Protein AF-A0A7K4I8K0-F1 (afdb_monomer_lite)

pLDDT: mean 84.4, std 17.49, range [41.91, 98.69]

Foldseek 3Di:
DDADPPPRDDFDDAPDKDWDFDDDDPDDDDRPRWIKGWTADPVPRDIDIDIDDPPVVVVVVVVVVVVVVVVVVVVVVVVVVVVVVVVVVVVVVVVVVVVVVVVVVVVVVVVVVVVVVVVVVVVVVVVVVVVCVVVVVDDPDPPPDD

Sequence (146 aa):
MVRCPKCRAEVTAPIKSWPVLARKSLQKDEKSKMIMGIFECLNCKTRFRATLESETKIEEVASIKNMVERIKGIKEELMQTLKNLREKMKTLETERANLMSEIEKLKQIAESRVSALEREISVLREEVNSLRGILGYIEEPEKIAK

Structure (mmCIF, N/CA/C/O backbone):
data_AF-A0A7K4I8K0-F1
#
_entry.id   AF-A0A7K4I8K0-F1
#
loop_
_atom_site.group_PDB
_atom_site.id
_atom_site.type_symbol
_atom_site.label_atom_id
_atom_site.label_alt_id
_atom_site.label_comp_id
_atom_site.label_asym_id
_atom_site.label_entity_id
_atom_site.label_seq_id
_atom_site.pdbx_PDB_ins_code
_atom_site.Cartn_x
_atom_site.Cartn_y
_atom_site.Cartn_z
_atom_site.occupancy
_atom_site.B_iso_or_equiv
_atom_site.auth_seq_id
_atom_site.auth_comp_id
_atom_site.auth_asym_id
_atom_site.auth_atom_id
_atom_site.pdbx_PDB_model_num
ATOM 1 N N . MET A 1 1 ? -37.655 2.882 44.827 1.00 74.81 1 MET A N 1
ATOM 2 C CA . MET A 1 1 ? -38.766 3.629 45.476 1.00 74.81 1 MET A CA 1
ATOM 3 C C . MET A 1 1 ? -39.388 2.733 46.535 1.00 74.81 1 MET A C 1
ATOM 5 O O . MET A 1 1 ? -39.380 1.527 46.338 1.00 74.81 1 MET A O 1
ATOM 9 N N . VAL A 1 2 ? -39.893 3.275 47.648 1.00 85.19 2 VAL A N 1
ATOM 10 C CA . VAL A 1 2 ? -40.461 2.468 48.750 1.00 85.19 2 VAL A CA 1
ATOM 11 C C . VAL A 1 2 ? -41.887 2.910 49.078 1.00 85.19 2 VAL A C 1
ATOM 13 O O . VAL A 1 2 ? -42.211 4.092 48.979 1.00 85.19 2 VAL A O 1
ATOM 16 N N . ARG A 1 3 ? -42.763 1.976 49.466 1.00 88.12 3 ARG A N 1
ATOM 17 C CA . ARG A 1 3 ? -44.175 2.273 49.771 1.00 88.12 3 ARG A CA 1
ATOM 18 C C . ARG A 1 3 ? -44.384 2.526 51.259 1.00 88.12 3 ARG A C 1
ATOM 20 O O . ARG A 1 3 ? -43.891 1.776 52.098 1.00 88.12 3 ARG A O 1
ATOM 27 N N . CYS A 1 4 ? -45.157 3.561 51.588 1.00 88.44 4 CYS A N 1
ATOM 28 C CA . CYS A 1 4 ? -45.527 3.854 52.967 1.00 88.44 4 CYS A CA 1
ATOM 29 C C . CYS A 1 4 ? -46.382 2.712 53.548 1.00 88.44 4 CYS A C 1
ATOM 31 O O . CYS A 1 4 ? -47.441 2.413 52.992 1.00 88.44 4 CYS A O 1
ATOM 33 N N . PRO A 1 5 ? -46.017 2.130 54.703 1.00 90.56 5 PRO A N 1
ATOM 34 C CA . PRO A 1 5 ? -46.771 1.023 55.294 1.00 90.56 5 PRO A CA 1
ATOM 35 C C . PRO A 1 5 ? -48.177 1.430 55.761 1.00 90.56 5 PRO A C 1
ATOM 37 O O . PRO A 1 5 ? -49.045 0.577 55.902 1.00 90.56 5 PRO A O 1
ATOM 40 N N . LYS A 1 6 ? -48.417 2.730 55.985 1.00 90.56 6 LYS A N 1
ATOM 41 C CA . LYS A 1 6 ? -49.690 3.244 56.507 1.00 90.56 6 LYS A CA 1
ATOM 42 C C . LYS A 1 6 ? -50.694 3.617 55.415 1.00 90.56 6 LYS A C 1
ATOM 44 O O . LYS A 1 6 ? -51.858 3.261 55.518 1.00 90.56 6 LYS A O 1
ATOM 49 N N . CYS A 1 7 ? -50.263 4.349 54.387 1.00 91.25 7 CYS A N 1
ATOM 50 C CA . CYS A 1 7 ? -51.161 4.881 53.348 1.00 91.25 7 CYS A CA 1
ATOM 51 C C . CYS A 1 7 ? -50.801 4.437 51.925 1.00 91.25 7 CYS A C 1
ATOM 53 O O . CYS A 1 7 ? -51.405 4.911 50.970 1.00 91.25 7 CYS A O 1
ATOM 55 N N . AR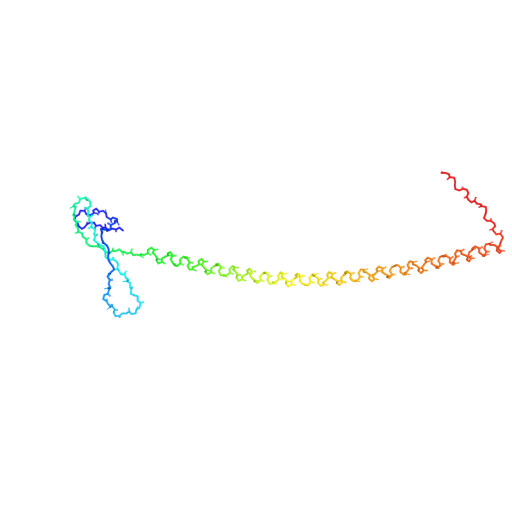G A 1 8 ? -49.799 3.561 51.774 1.00 87.62 8 ARG A N 1
ATOM 56 C CA . ARG A 1 8 ? -49.309 3.011 50.498 1.00 87.62 8 ARG A CA 1
ATOM 57 C C . ARG A 1 8 ? -48.770 4.023 49.480 1.00 87.62 8 ARG A C 1
ATOM 59 O O . ARG A 1 8 ? -48.321 3.597 48.424 1.00 87.62 8 ARG A O 1
ATOM 66 N N . ALA A 1 9 ? -48.731 5.316 49.807 1.00 87.19 9 ALA A N 1
ATOM 67 C CA . ALA A 1 9 ? -48.090 6.332 48.978 1.00 87.19 9 ALA A CA 1
ATOM 68 C C . ALA A 1 9 ? -46.602 6.015 48.755 1.00 87.19 9 ALA A C 1
ATOM 70 O O . ALA A 1 9 ? -45.918 5.532 49.666 1.00 87.19 9 ALA A O 1
ATOM 71 N N . GLU A 1 10 ? -46.108 6.298 47.554 1.00 88.06 10 GLU A N 1
ATOM 72 C CA . GLU A 1 10 ? -44.712 6.074 47.183 1.00 88.06 10 GLU A CA 1
ATOM 73 C C . GLU A 1 10 ? -43.811 7.185 47.725 1.00 88.06 10 GLU A C 1
ATOM 75 O O . GLU A 1 10 ? -44.153 8.367 47.693 1.00 88.06 10 GLU A O 1
ATOM 80 N N . VAL A 1 11 ? -42.650 6.795 48.252 1.00 86.12 11 VAL A N 1
ATOM 81 C CA . VAL A 1 11 ? -41.629 7.702 48.779 1.00 86.12 11 VAL A CA 1
ATOM 82 C C . VAL A 1 11 ? -40.304 7.410 48.075 1.00 86.12 11 VAL A C 1
ATOM 84 O O . VAL A 1 11 ? -39.850 6.264 48.004 1.00 86.12 11 VAL A O 1
ATOM 87 N N . THR A 1 12 ? -39.695 8.454 47.518 1.00 80.19 12 THR A N 1
ATOM 88 C CA . THR A 1 12 ? -38.495 8.374 46.670 1.00 80.19 12 THR A CA 1
ATOM 89 C C . THR A 1 12 ? -37.202 8.549 47.455 1.00 80.19 12 THR A C 1
ATOM 91 O O . THR A 1 12 ? -36.274 7.768 47.257 1.00 80.19 12 THR A O 1
ATOM 94 N N . ALA A 1 13 ? -37.141 9.529 48.361 1.00 83.12 13 ALA A N 1
ATOM 95 C CA . ALA A 1 13 ? -35.916 9.895 49.069 1.00 83.12 13 ALA A CA 1
ATOM 96 C C . ALA A 1 13 ? -36.004 9.615 50.585 1.00 83.12 13 ALA A C 1
ATOM 98 O O . ALA A 1 13 ? -36.989 9.998 51.225 1.00 83.12 13 ALA A O 1
ATOM 99 N N . PRO A 1 14 ? -34.989 8.969 51.187 1.00 85.94 14 PRO A N 1
ATOM 100 C CA . PRO A 1 14 ? -34.880 8.850 52.635 1.00 85.94 14 PRO A CA 1
ATOM 101 C C . PRO A 1 14 ? -34.415 10.173 53.264 1.00 85.94 14 PRO A C 1
ATOM 103 O O . PRO A 1 14 ? -33.615 10.903 52.689 1.00 85.94 14 PRO A O 1
ATOM 106 N N . ILE A 1 15 ? -34.849 10.450 54.492 1.00 86.25 15 ILE A N 1
ATOM 107 C CA . ILE A 1 15 ? -34.355 11.572 55.309 1.00 86.25 15 ILE A CA 1
ATOM 108 C C . ILE A 1 15 ? -32.924 11.308 55.777 1.00 86.25 15 ILE A C 1
ATOM 110 O O . ILE A 1 15 ? -32.097 12.210 55.866 1.00 86.25 15 ILE A O 1
ATOM 114 N N . LYS A 1 16 ? -32.651 10.057 56.148 1.00 87.12 16 LYS A N 1
ATOM 115 C CA . LYS A 1 16 ? -31.340 9.594 56.601 1.00 87.12 16 LYS A CA 1
ATOM 116 C C . LYS A 1 16 ? -31.119 8.190 56.089 1.00 87.12 16 LYS A C 1
ATOM 118 O O . LYS A 1 16 ? -32.029 7.369 56.157 1.00 87.12 16 LYS A O 1
ATOM 123 N N . SER A 1 17 ? -29.902 7.909 55.657 1.00 87.25 17 SER A N 1
ATOM 124 C CA . SER A 1 17 ? -29.474 6.570 55.274 1.00 87.25 17 SER A CA 1
ATOM 125 C C . SER A 1 17 ? -28.157 6.221 55.946 1.00 87.25 17 SER A C 1
ATOM 127 O O . SER A 1 17 ? -27.291 7.083 56.088 1.00 87.25 17 SER A O 1
ATOM 129 N N . TRP A 1 18 ? -27.990 4.960 56.328 1.00 84.31 18 TRP A N 1
ATOM 130 C CA . TRP A 1 18 ? -26.730 4.440 56.851 1.00 84.31 18 TRP A CA 1
ATOM 131 C C . TRP A 1 18 ? -26.480 3.020 56.330 1.00 84.31 18 TRP A C 1
ATOM 133 O O . TRP A 1 18 ? -27.429 2.272 56.069 1.00 84.31 18 TRP A O 1
ATOM 143 N N . PRO A 1 19 ? -25.207 2.625 56.159 1.00 81.00 19 PRO A N 1
ATOM 144 C CA . PRO A 1 19 ? -24.873 1.258 55.798 1.00 81.00 19 PRO A CA 1
ATOM 145 C C . PRO A 1 19 ? -25.126 0.326 56.987 1.00 81.00 19 PRO A C 1
ATOM 147 O O . PRO A 1 19 ? -24.755 0.635 58.120 1.00 81.00 19 PRO A O 1
ATOM 150 N N . VAL A 1 20 ? -25.718 -0.835 56.726 1.00 79.25 20 VAL A N 1
ATOM 151 C CA . VAL A 1 20 ? -25.902 -1.902 57.710 1.00 79.25 20 VAL A CA 1
ATOM 152 C C . VAL A 1 20 ? -25.057 -3.096 57.293 1.00 79.25 20 VAL A C 1
ATOM 154 O O . VAL A 1 20 ? -25.105 -3.557 56.154 1.00 79.25 20 VAL A O 1
ATOM 157 N N . LEU A 1 21 ? -24.250 -3.593 58.228 1.00 66.00 21 LEU A N 1
ATOM 158 C CA . LEU A 1 21 ? -23.531 -4.848 58.053 1.00 66.00 21 LEU A CA 1
ATOM 159 C C . LEU A 1 21 ? -24.529 -5.994 58.231 1.00 66.00 21 LEU A C 1
ATOM 161 O O . LEU A 1 21 ? -25.034 -6.211 59.333 1.00 66.00 21 LEU A O 1
ATOM 165 N N . ALA A 1 22 ? -24.814 -6.725 57.155 1.00 60.53 22 ALA A N 1
ATOM 166 C CA . ALA A 1 22 ? -25.563 -7.968 57.255 1.00 60.53 22 ALA A CA 1
ATOM 167 C C . ALA A 1 22 ? -24.767 -8.972 58.111 1.00 60.53 22 ALA A C 1
ATOM 169 O O . ALA A 1 22 ? -23.559 -9.151 57.920 1.00 60.53 22 ALA A O 1
ATOM 170 N N . ARG A 1 23 ? -25.429 -9.615 59.085 1.00 52.62 23 ARG A N 1
ATOM 171 C CA . ARG A 1 23 ? -24.846 -10.745 59.828 1.00 52.62 23 ARG A CA 1
ATOM 172 C C . ARG A 1 23 ? -24.476 -11.823 58.812 1.00 52.62 23 ARG A C 1
ATOM 174 O O . ARG A 1 23 ? -25.316 -12.184 57.997 1.00 52.62 23 ARG A O 1
ATOM 181 N N . LYS A 1 24 ? -23.228 -12.303 58.867 1.00 49.72 24 LYS A N 1
ATOM 182 C CA . LYS A 1 24 ? -22.683 -13.332 57.971 1.00 49.72 24 LYS A CA 1
ATOM 183 C C . LYS A 1 24 ? -23.663 -14.508 57.875 1.00 49.72 24 LYS A C 1
ATOM 185 O O . LYS A 1 24 ? -23.790 -15.263 58.838 1.00 49.72 24 LYS A O 1
ATOM 190 N N . SER A 1 25 ? -24.340 -14.663 56.738 1.00 47.94 25 SER A N 1
ATOM 191 C CA . SER A 1 25 ? -24.866 -15.966 56.351 1.00 47.94 25 SER A CA 1
ATOM 192 C C . SER A 1 25 ? -23.671 -16.846 55.999 1.00 47.94 25 SER A C 1
ATOM 194 O O . SER A 1 25 ? -22.640 -16.390 55.497 1.00 47.94 25 SER A O 1
ATOM 196 N N . LEU A 1 26 ? -23.780 -18.112 56.368 1.00 46.59 26 LEU A N 1
ATOM 197 C CA . LEU A 1 26 ? -22.729 -19.109 56.274 1.00 46.59 26 LEU A CA 1
ATOM 198 C C . LEU A 1 26 ? -22.568 -19.584 54.820 1.00 46.59 26 LEU A C 1
ATOM 200 O O . LEU A 1 26 ? -22.724 -20.763 54.560 1.00 46.59 26 LEU A O 1
ATOM 204 N N . GLN A 1 27 ? -22.323 -18.686 53.863 1.00 45.38 27 GLN A N 1
ATOM 205 C CA . GLN A 1 27 ? -21.893 -19.029 52.505 1.00 45.38 27 GLN A CA 1
ATOM 206 C C . GLN A 1 27 ? -21.239 -17.805 51.834 1.00 45.38 27 GLN A C 1
ATOM 208 O O . GLN A 1 27 ? -21.892 -16.818 51.527 1.00 45.38 27 GLN A O 1
ATOM 213 N N . LYS A 1 28 ? -19.910 -17.895 51.702 1.00 41.91 28 LYS A N 1
ATOM 214 C CA . LYS A 1 28 ? -19.007 -17.258 50.724 1.00 41.91 28 LYS A CA 1
ATOM 215 C C . LYS A 1 28 ? -19.338 -15.843 50.190 1.00 41.91 28 LYS A C 1
ATOM 217 O O . LYS A 1 28 ? -20.154 -15.662 49.302 1.00 41.91 28 LYS A O 1
ATOM 222 N N . ASP A 1 29 ? -18.539 -14.887 50.674 1.00 43.59 29 ASP A N 1
ATOM 223 C CA . ASP A 1 29 ? -17.900 -13.789 49.921 1.00 43.59 29 ASP A CA 1
ATOM 224 C C . ASP A 1 29 ? -18.723 -12.814 49.069 1.00 43.59 29 ASP A C 1
ATOM 226 O O . ASP A 1 29 ? -18.196 -12.213 48.137 1.00 43.59 29 ASP A O 1
ATOM 230 N N . GLU A 1 30 ? -19.938 -12.474 49.489 1.00 44.38 30 GLU A N 1
ATOM 231 C CA . GLU A 1 30 ? -20.527 -11.202 49.067 1.00 44.38 30 GLU A CA 1
ATOM 232 C C . GLU A 1 30 ? -21.068 -10.437 50.274 1.00 44.38 30 GLU A C 1
ATOM 234 O O . GLU A 1 30 ? -22.163 -10.665 50.784 1.00 44.38 30 GLU A O 1
ATOM 239 N N . LYS A 1 31 ? -20.250 -9.512 50.795 1.00 46.75 31 LYS A N 1
ATOM 240 C CA . LYS A 1 31 ? -20.702 -8.529 51.786 1.00 46.75 31 LYS A CA 1
ATOM 241 C C . LYS A 1 31 ? -21.591 -7.524 51.060 1.00 46.75 31 LYS A C 1
ATOM 243 O O . LYS A 1 31 ? -21.155 -6.406 50.791 1.00 46.75 31 LYS A O 1
ATOM 248 N N . SER A 1 32 ? -22.822 -7.910 50.731 1.00 54.50 32 SER A N 1
ATOM 249 C CA . SER A 1 32 ? -23.829 -6.989 50.215 1.00 54.50 32 SER A CA 1
ATOM 250 C C . SER A 1 32 ? -24.053 -5.913 51.280 1.00 54.50 32 SER A C 1
ATOM 252 O O . SER A 1 32 ? -24.701 -6.139 52.308 1.00 54.50 32 SER A O 1
ATOM 254 N N . LYS A 1 33 ? -23.413 -4.757 51.090 1.00 61.38 33 LYS A N 1
ATOM 255 C CA . LYS A 1 33 ? -23.489 -3.609 51.992 1.00 61.38 33 LYS A CA 1
ATOM 256 C C . LYS A 1 33 ? -24.880 -3.001 51.833 1.00 61.38 33 LYS A C 1
ATOM 258 O O . LYS A 1 33 ? -25.076 -2.084 51.046 1.00 61.38 33 LYS A O 1
ATOM 263 N N . MET A 1 34 ? -25.850 -3.563 52.548 1.00 71.88 34 MET A N 1
ATOM 264 C CA . MET A 1 34 ? -27.237 -3.116 52.523 1.00 71.88 34 MET A CA 1
ATOM 265 C C . MET A 1 34 ? -27.322 -1.701 53.103 1.00 71.88 34 MET A C 1
ATOM 267 O O . MET A 1 34 ? -26.787 -1.429 54.180 1.00 71.88 34 MET A O 1
ATOM 271 N N . ILE A 1 35 ? -27.985 -0.785 52.400 1.00 81.12 35 ILE A N 1
ATOM 272 C CA . ILE A 1 35 ? -28.223 0.575 52.891 1.00 81.12 35 ILE A CA 1
ATOM 273 C C . ILE A 1 35 ? -29.646 0.630 53.446 1.00 81.12 35 ILE A C 1
ATOM 275 O O . ILE A 1 35 ? -30.612 0.429 52.713 1.00 81.12 35 ILE A O 1
ATOM 279 N N . MET A 1 36 ? -29.784 0.914 54.742 1.00 84.00 36 MET A N 1
ATOM 280 C CA . MET A 1 36 ? -31.084 1.215 55.343 1.00 84.00 36 MET A CA 1
ATOM 281 C C . MET A 1 36 ? -31.342 2.717 55.291 1.00 84.00 36 MET A C 1
ATOM 283 O O . MET A 1 36 ? -30.459 3.515 55.608 1.00 84.00 36 MET A O 1
ATOM 287 N N . GLY A 1 37 ? -32.567 3.101 54.935 1.00 89.12 37 GLY A N 1
ATOM 288 C CA . GLY A 1 37 ? -33.048 4.479 54.972 1.00 89.12 37 GLY A CA 1
ATOM 289 C C . GLY A 1 37 ? -34.234 4.652 55.921 1.00 89.12 37 GLY A C 1
ATOM 290 O O . GLY A 1 37 ? -35.077 3.762 56.034 1.00 89.12 37 GLY A O 1
ATOM 291 N N . ILE A 1 38 ? -34.320 5.801 56.594 1.00 90.31 38 ILE A N 1
ATOM 292 C CA . ILE A 1 38 ? -35.555 6.300 57.219 1.00 90.31 38 ILE A CA 1
ATOM 293 C C . ILE A 1 38 ? -36.258 7.196 56.209 1.00 90.31 38 ILE A C 1
ATOM 295 O O . ILE A 1 38 ? -35.671 8.162 55.734 1.00 90.31 38 ILE A O 1
ATOM 299 N N . PHE A 1 39 ? -37.524 6.916 55.950 1.00 91.19 39 PHE A N 1
ATOM 300 C CA . PHE A 1 39 ? -38.397 7.657 55.051 1.00 91.19 39 PHE A CA 1
ATOM 301 C C . PHE A 1 39 ? -39.504 8.331 55.856 1.00 91.19 39 PHE A C 1
ATOM 303 O O . PHE A 1 39 ? -39.945 7.798 56.875 1.00 91.19 39 PHE A O 1
ATOM 310 N N . GLU A 1 40 ? -39.976 9.485 55.394 1.00 91.81 40 GLU A N 1
ATOM 311 C CA . GLU A 1 40 ? -41.161 10.157 55.929 1.00 91.81 40 GLU A CA 1
ATOM 312 C C . GLU A 1 40 ? -42.176 10.328 54.810 1.00 91.81 40 GLU A C 1
ATOM 314 O O . GLU A 1 40 ? -41.872 10.843 53.736 1.00 91.81 40 GLU A O 1
ATOM 319 N N . CYS A 1 41 ? -43.387 9.831 55.044 1.00 89.81 41 CYS A N 1
ATOM 320 C CA . CYS A 1 41 ? -44.450 9.911 54.059 1.00 89.81 41 CYS A CA 1
ATOM 321 C C . CYS A 1 41 ? -45.075 11.308 54.056 1.00 89.81 41 CYS A C 1
ATOM 323 O O . CYS A 1 41 ? -45.666 11.710 55.054 1.00 89.81 41 CYS A O 1
ATOM 325 N N . LEU A 1 42 ? -45.050 12.001 52.917 1.00 89.06 42 LEU A N 1
ATOM 326 C CA . LEU A 1 42 ? -45.677 13.321 52.777 1.00 89.06 42 LEU A CA 1
ATOM 327 C C . LEU A 1 42 ? -47.207 13.286 52.940 1.00 89.06 42 LEU A C 1
ATOM 329 O O . LEU A 1 42 ? -47.795 14.271 53.370 1.00 89.06 42 LEU A O 1
ATOM 333 N N . ASN A 1 43 ? -47.845 12.144 52.661 1.00 89.31 43 ASN A N 1
ATOM 334 C CA . ASN A 1 43 ? -49.302 12.003 52.729 1.00 89.31 43 ASN A CA 1
ATOM 335 C C . ASN A 1 43 ? -49.827 11.809 54.166 1.00 89.31 43 ASN A C 1
ATOM 337 O O . ASN A 1 43 ? -50.870 12.333 54.534 1.00 89.31 43 ASN A O 1
ATOM 341 N N . CYS A 1 44 ? -49.109 11.055 55.008 1.00 91.62 44 CYS A N 1
ATOM 342 C CA . CYS A 1 44 ? -49.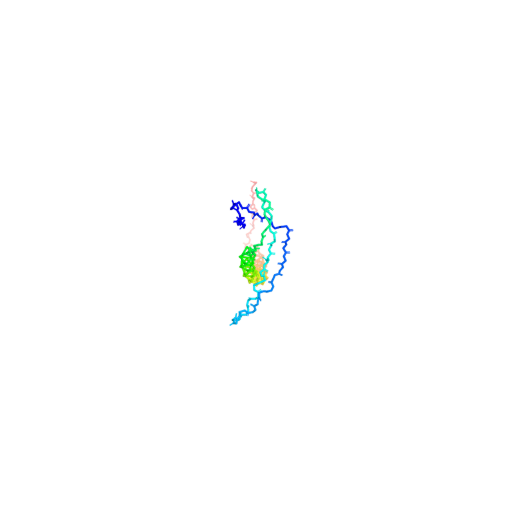582 10.702 56.360 1.00 91.62 44 CYS A CA 1
ATOM 343 C C . CYS A 1 44 ? -48.568 10.967 57.483 1.00 91.62 44 CYS A C 1
ATOM 345 O O . CYS A 1 44 ? -48.764 10.501 58.609 1.00 91.62 44 CYS A O 1
ATOM 347 N N . LYS A 1 45 ? -47.460 11.649 57.167 1.00 90.00 45 LYS A N 1
ATOM 348 C CA . LYS A 1 45 ? -46.341 12.020 58.058 1.00 90.00 45 LYS A CA 1
ATOM 349 C C . LYS A 1 45 ? -45.710 10.861 58.838 1.00 90.00 45 LYS A C 1
ATOM 351 O O . LYS A 1 45 ? -44.987 11.058 59.808 1.00 90.00 45 LYS A O 1
ATOM 356 N N . THR A 1 46 ? -45.977 9.621 58.429 1.00 91.00 46 THR A N 1
ATOM 357 C CA . THR A 1 46 ? -45.456 8.437 59.117 1.00 91.00 46 THR A CA 1
ATOM 358 C C . THR A 1 46 ? -44.007 8.207 58.723 1.00 91.00 46 THR A C 1
ATOM 360 O O . THR A 1 46 ? -43.682 8.176 57.533 1.00 91.00 46 THR A O 1
ATOM 363 N N . ARG A 1 47 ? -43.155 8.013 59.732 1.00 90.88 47 ARG A N 1
ATOM 364 C CA . ARG A 1 47 ? -41.751 7.645 59.563 1.00 90.88 47 ARG A CA 1
ATOM 365 C C . ARG A 1 47 ? -41.595 6.133 59.557 1.00 90.88 47 ARG A C 1
ATOM 367 O O . ARG A 1 47 ? -42.105 5.462 60.449 1.00 90.88 47 ARG A O 1
ATOM 374 N N . PHE A 1 48 ? -40.889 5.598 58.572 1.00 89.44 48 PHE A N 1
ATOM 375 C CA . PHE A 1 48 ? -40.660 4.160 58.441 1.00 89.44 48 PHE A CA 1
ATOM 376 C C . PHE A 1 48 ? -39.257 3.874 57.917 1.00 89.44 48 PHE A C 1
ATOM 378 O O . PHE A 1 48 ? -38.607 4.741 57.337 1.00 89.44 48 PHE A O 1
ATOM 385 N N . ARG A 1 49 ? -38.768 2.659 58.159 1.00 90.00 49 ARG A N 1
ATOM 386 C CA . ARG A 1 49 ? -37.465 2.203 57.671 1.00 90.00 49 ARG A CA 1
ATOM 387 C C . ARG A 1 49 ? -37.670 1.293 56.471 1.00 90.00 49 ARG A C 1
ATOM 389 O O . ARG A 1 49 ? -38.554 0.444 56.514 1.00 90.00 49 ARG A O 1
ATOM 396 N N . ALA A 1 50 ? -36.854 1.454 55.441 1.00 86.38 50 ALA A N 1
ATOM 397 C CA . ALA A 1 50 ? -36.846 0.560 54.292 1.00 86.38 50 ALA A CA 1
ATOM 398 C C . ALA A 1 50 ? -35.431 0.428 53.720 1.00 86.38 50 ALA A C 1
ATOM 400 O O . ALA A 1 50 ? -34.576 1.297 53.924 1.00 86.38 50 ALA A O 1
ATOM 401 N N . THR A 1 51 ? -35.189 -0.680 53.033 1.00 81.38 51 THR A N 1
ATOM 402 C CA . THR A 1 51 ? -33.920 -0.959 52.364 1.00 81.38 51 THR A CA 1
ATOM 403 C C . THR A 1 51 ? -33.861 -0.227 51.028 1.00 81.38 51 THR A C 1
ATOM 405 O O . THR A 1 51 ? -34.849 -0.188 50.298 1.00 81.38 51 THR A O 1
ATOM 408 N N . LEU A 1 52 ? -32.707 0.361 50.714 1.00 76.38 52 LEU A N 1
ATOM 409 C CA . LEU A 1 52 ? -32.392 0.843 49.373 1.00 76.38 52 LEU A CA 1
ATOM 410 C C . LEU A 1 52 ? -31.596 -0.243 48.650 1.00 76.38 52 LEU A C 1
ATOM 412 O O . LEU A 1 52 ? -30.431 -0.480 48.974 1.00 76.38 52 LEU A O 1
ATOM 416 N N . GLU A 1 53 ? -32.233 -0.908 47.694 1.00 61.00 53 GLU A N 1
ATOM 417 C CA . GLU A 1 53 ? -31.567 -1.814 46.759 1.00 61.00 53 GLU A CA 1
ATOM 418 C C . GLU A 1 53 ? -30.747 -0.968 45.770 1.00 61.00 53 GLU A C 1
ATOM 420 O O . GLU A 1 53 ? -31.268 -0.074 45.104 1.00 61.00 53 GLU A O 1
ATOM 425 N N . SER A 1 54 ? -29.429 -1.177 45.741 1.00 57.22 54 SER A N 1
ATOM 426 C CA . SER A 1 54 ? -28.483 -0.448 44.886 1.00 57.22 54 SER A CA 1
ATOM 427 C C . SER A 1 54 ? -28.132 -1.249 43.628 1.00 57.22 54 SER A C 1
ATOM 429 O O . SER A 1 54 ? -26.955 -1.404 43.305 1.00 57.22 54 SER A O 1
ATOM 431 N N . GLU A 1 55 ? -29.138 -1.808 42.960 1.00 52.22 55 GLU A N 1
ATOM 432 C CA . GLU A 1 55 ? -28.975 -2.664 41.773 1.00 52.22 55 GLU A CA 1
ATOM 433 C C . GLU A 1 55 ? -28.356 -1.897 40.592 1.00 52.22 55 GLU A C 1
ATOM 435 O O . GLU A 1 55 ? -27.493 -2.415 39.887 1.00 52.22 55 GLU A O 1
ATOM 440 N N . THR A 1 56 ? -28.667 -0.604 40.469 1.00 52.69 56 THR A N 1
ATOM 441 C CA . THR A 1 56 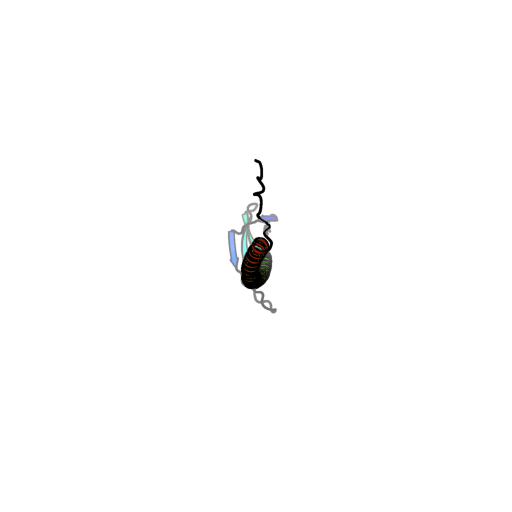? -28.210 0.262 39.367 1.00 52.69 56 THR A CA 1
ATOM 442 C C . THR A 1 56 ? -26.691 0.403 39.248 1.00 52.69 56 THR A C 1
ATOM 444 O O . THR A 1 56 ? -26.176 0.584 38.151 1.00 52.69 56 THR A O 1
ATOM 447 N N . LYS A 1 57 ? -25.930 0.268 40.343 1.00 56.00 57 LYS A N 1
ATOM 448 C CA . LYS A 1 57 ? -24.462 0.413 40.293 1.00 56.00 57 LYS A CA 1
ATOM 449 C C . LYS A 1 57 ? -23.744 -0.812 39.726 1.00 56.00 57 LYS A C 1
ATOM 451 O O . LYS A 1 57 ? -22.615 -0.677 39.269 1.00 56.00 57 LYS A O 1
ATOM 456 N N . ILE A 1 58 ? -24.342 -2.001 39.790 1.00 59.34 58 ILE A N 1
ATOM 457 C CA . ILE A 1 58 ? -23.670 -3.246 39.384 1.00 59.34 58 ILE A CA 1
ATOM 458 C C . ILE A 1 58 ? -23.754 -3.417 37.861 1.00 59.34 58 ILE A C 1
ATOM 460 O O . ILE A 1 58 ? -22.757 -3.760 37.225 1.00 59.34 58 ILE A O 1
ATOM 464 N N . GLU A 1 59 ? -24.903 -3.089 37.265 1.00 61.97 59 GLU A N 1
ATOM 465 C CA . GLU A 1 59 ? -25.111 -3.134 35.811 1.00 61.97 59 GLU A CA 1
ATOM 466 C C . GLU A 1 59 ? -24.260 -2.096 35.065 1.00 61.97 59 GLU A C 1
ATOM 468 O O . GLU A 1 59 ? -23.623 -2.419 34.061 1.00 61.97 59 GLU A O 1
ATOM 473 N N . GLU A 1 60 ? -24.164 -0.868 35.586 1.00 65.19 60 GLU A N 1
ATOM 474 C CA . GLU A 1 60 ? -23.313 0.180 35.005 1.00 65.19 60 GLU A CA 1
ATOM 475 C C . GLU A 1 60 ? -21.828 -0.216 35.021 1.00 65.19 60 GLU A C 1
ATOM 477 O O . GLU A 1 60 ? -21.116 -0.025 34.034 1.00 65.19 60 GLU A O 1
ATOM 482 N N . VAL A 1 61 ? -21.354 -0.838 36.107 1.00 70.44 61 VAL A N 1
ATOM 483 C CA . VAL A 1 61 ? -19.965 -1.312 36.219 1.00 70.44 61 VAL A CA 1
ATOM 484 C C . VAL A 1 61 ? -19.691 -2.476 35.260 1.00 70.44 61 VAL A C 1
ATOM 486 O O . VAL A 1 61 ? -18.626 -2.514 34.639 1.00 70.44 61 VAL A O 1
ATOM 489 N N . ALA A 1 62 ? -20.644 -3.397 35.087 1.00 73.31 62 ALA A N 1
ATOM 490 C CA . ALA A 1 62 ? -20.540 -4.472 34.101 1.00 73.31 62 ALA A CA 1
ATOM 491 C C . ALA A 1 62 ? -20.501 -3.931 32.657 1.00 73.31 62 ALA A C 1
ATOM 493 O O . ALA A 1 62 ? -19.688 -4.387 31.848 1.00 73.31 62 ALA A O 1
ATOM 494 N N . SER A 1 63 ? -21.311 -2.913 32.355 1.00 86.88 63 SER A N 1
ATOM 495 C CA . SER A 1 63 ? -21.335 -2.234 31.054 1.00 86.88 63 SER A CA 1
ATOM 496 C C . SER A 1 63 ? -20.011 -1.517 30.747 1.00 86.88 63 SER A C 1
ATOM 498 O O . SER A 1 63 ? -19.410 -1.730 29.690 1.00 86.88 63 SER A O 1
ATOM 500 N N . ILE A 1 64 ? -19.474 -0.753 31.706 1.00 91.00 64 ILE A N 1
ATOM 501 C CA . ILE A 1 64 ? -18.175 -0.073 31.569 1.00 91.00 64 ILE A CA 1
ATOM 502 C C . ILE A 1 64 ? -17.041 -1.085 31.370 1.00 91.00 64 ILE A C 1
ATOM 504 O O . ILE A 1 64 ? -16.176 -0.878 30.518 1.00 91.00 64 ILE A O 1
ATOM 508 N N . LYS A 1 65 ? -17.045 -2.202 32.111 1.00 93.38 65 LYS A N 1
ATOM 509 C CA . LYS A 1 65 ? -16.028 -3.253 31.963 1.00 93.38 65 LYS A CA 1
ATOM 510 C C . LYS A 1 65 ? -15.996 -3.813 30.537 1.00 93.38 65 LYS A C 1
ATOM 512 O O . LYS A 1 65 ? -14.915 -3.934 29.963 1.00 93.38 65 LYS A O 1
ATOM 517 N N . ASN A 1 66 ? -17.161 -4.075 29.943 1.00 92.56 66 ASN A N 1
ATOM 518 C CA . ASN A 1 66 ? -17.254 -4.543 28.559 1.00 92.56 66 ASN A CA 1
ATOM 519 C C . ASN A 1 66 ? -16.701 -3.502 27.568 1.00 92.56 66 ASN A C 1
ATOM 521 O O . ASN A 1 66 ? -15.913 -3.835 26.683 1.00 92.56 66 ASN A O 1
ATOM 525 N N . MET A 1 67 ? -17.039 -2.220 27.749 1.00 94.00 67 MET A N 1
ATOM 526 C CA . MET A 1 67 ? -16.495 -1.143 26.913 1.00 94.00 67 MET A CA 1
ATOM 527 C C . MET A 1 67 ? -14.965 -1.058 26.998 1.00 94.00 67 MET A C 1
ATOM 529 O O . MET A 1 67 ? -14.304 -0.887 25.973 1.00 94.00 67 MET A O 1
ATOM 533 N N . VAL A 1 68 ? -14.389 -1.219 28.193 1.00 96.12 68 VAL A N 1
ATOM 534 C CA . VAL A 1 68 ? -12.931 -1.218 28.398 1.00 96.12 68 VAL A CA 1
ATOM 535 C C . VAL A 1 68 ? -12.262 -2.392 27.678 1.00 96.12 68 VAL A C 1
ATOM 537 O O . VAL A 1 68 ? -11.237 -2.196 27.024 1.00 96.12 68 VAL A O 1
ATOM 540 N N . GLU A 1 69 ? -12.840 -3.593 27.744 1.00 96.31 69 GLU A N 1
ATOM 541 C CA . GLU A 1 69 ? -12.333 -4.767 27.020 1.00 96.31 69 GLU A CA 1
ATOM 542 C C . GLU A 1 69 ? -12.358 -4.545 25.499 1.00 96.31 69 GLU A C 1
ATOM 544 O O . GLU A 1 69 ? -11.359 -4.803 24.824 1.00 96.31 69 GLU A O 1
ATOM 549 N N . ARG A 1 70 ? -13.439 -3.958 24.964 1.00 96.75 70 ARG A N 1
ATOM 550 C CA . ARG A 1 70 ? -13.539 -3.600 23.538 1.00 96.75 70 ARG A CA 1
ATOM 551 C C . ARG A 1 70 ? -12.485 -2.576 23.120 1.00 96.75 70 ARG A C 1
ATOM 553 O O . ARG A 1 70 ? -11.834 -2.756 22.094 1.00 96.75 70 ARG A O 1
ATOM 560 N N . ILE A 1 71 ? -12.280 -1.523 23.915 1.00 97.25 71 ILE A N 1
ATOM 561 C CA . ILE A 1 71 ? -11.250 -0.503 23.650 1.00 97.25 71 ILE A CA 1
ATOM 562 C C . ILE A 1 71 ? -9.855 -1.134 23.647 1.00 97.25 71 ILE A C 1
ATOM 564 O O . ILE A 1 71 ? -9.023 -0.790 22.806 1.00 97.25 71 ILE A O 1
ATOM 568 N N . LYS A 1 72 ? -9.592 -2.070 24.566 1.00 97.44 72 LYS A N 1
ATOM 569 C CA . LYS A 1 72 ? -8.314 -2.781 24.625 1.00 97.44 72 LYS A CA 1
ATOM 570 C C . LYS A 1 72 ? -8.076 -3.618 23.364 1.00 97.44 72 LYS A C 1
ATOM 572 O O . LYS A 1 72 ? -6.993 -3.513 22.795 1.00 97.44 72 LYS A O 1
ATOM 577 N N . GLY A 1 73 ? -9.088 -4.353 22.896 1.00 97.69 73 GLY A N 1
ATOM 578 C CA . GLY A 1 73 ? -9.017 -5.108 21.640 1.00 97.69 73 GLY A CA 1
ATOM 579 C C . GLY A 1 73 ? -8.722 -4.210 20.435 1.00 97.69 73 GLY A C 1
ATOM 580 O O . GLY A 1 73 ? -7.757 -4.443 19.712 1.00 97.69 73 GLY A O 1
ATOM 581 N N . ILE A 1 74 ? -9.458 -3.101 20.295 1.00 97.62 74 ILE A N 1
ATOM 582 C CA . ILE A 1 74 ? -9.230 -2.115 19.222 1.00 97.62 74 ILE A CA 1
ATOM 583 C C . ILE A 1 74 ? -7.797 -1.565 19.273 1.00 97.62 74 ILE A C 1
ATOM 585 O O . ILE A 1 74 ? -7.136 -1.427 18.244 1.00 97.62 74 ILE A O 1
ATOM 589 N N . LYS A 1 75 ? -7.285 -1.257 20.472 1.00 97.81 75 LYS A N 1
ATOM 590 C CA . LYS A 1 75 ? -5.910 -0.775 20.645 1.00 97.81 75 LYS A CA 1
ATOM 591 C C . LYS A 1 75 ? -4.886 -1.812 20.173 1.00 97.81 75 LYS A C 1
ATOM 593 O O . LYS A 1 75 ? -3.913 -1.435 19.521 1.00 97.81 75 LYS A O 1
ATOM 598 N N . GLU A 1 76 ? -5.072 -3.084 20.510 1.00 98.00 76 GLU A N 1
ATOM 599 C CA . GLU A 1 76 ? -4.175 -4.173 20.100 1.00 98.00 76 GLU A CA 1
ATOM 600 C C . GLU A 1 76 ? -4.174 -4.362 18.575 1.00 98.00 76 GLU A C 1
ATOM 602 O O . GLU A 1 76 ? -3.103 -4.384 17.963 1.00 98.00 76 GLU A O 1
ATOM 607 N N . GLU A 1 77 ? -5.349 -4.373 17.942 1.00 98.06 77 GLU A N 1
ATOM 608 C CA . GLU A 1 77 ? -5.493 -4.463 16.482 1.00 98.06 77 GLU A CA 1
ATOM 609 C C . GLU A 1 77 ? -4.847 -3.275 15.753 1.00 98.06 77 GLU A C 1
ATOM 611 O O . GLU A 1 77 ? -4.126 -3.450 14.762 1.00 98.06 77 GLU A O 1
ATOM 616 N N . LEU A 1 78 ? -5.047 -2.055 16.263 1.00 98.31 78 LEU A N 1
ATOM 617 C CA . LEU A 1 78 ? -4.420 -0.853 15.714 1.00 98.31 78 LEU A CA 1
ATOM 618 C C . LEU A 1 78 ? -2.896 -0.907 15.838 1.00 98.31 78 LEU A C 1
ATOM 620 O O . LEU A 1 78 ? -2.198 -0.568 14.882 1.00 98.31 78 LEU A O 1
ATOM 624 N N . MET A 1 79 ? -2.361 -1.364 16.974 1.00 98.25 79 MET A N 1
ATOM 625 C CA . MET A 1 79 ? -0.914 -1.522 17.147 1.00 98.25 79 MET A CA 1
ATOM 626 C C . MET A 1 79 ? -0.331 -2.534 16.157 1.00 98.25 79 MET A C 1
ATOM 628 O O . MET A 1 79 ? 0.721 -2.267 15.570 1.00 98.25 79 MET A O 1
ATOM 632 N N . GLN A 1 80 ? -1.016 -3.657 15.924 1.00 98.31 80 GLN A N 1
ATOM 633 C CA . GLN A 1 80 ? -0.575 -4.655 14.951 1.00 98.31 80 GLN A CA 1
ATOM 634 C C . GLN A 1 80 ? -0.622 -4.109 13.519 1.00 98.31 80 GLN A C 1
ATOM 636 O O . GLN A 1 80 ? 0.340 -4.256 12.765 1.00 98.31 80 GLN A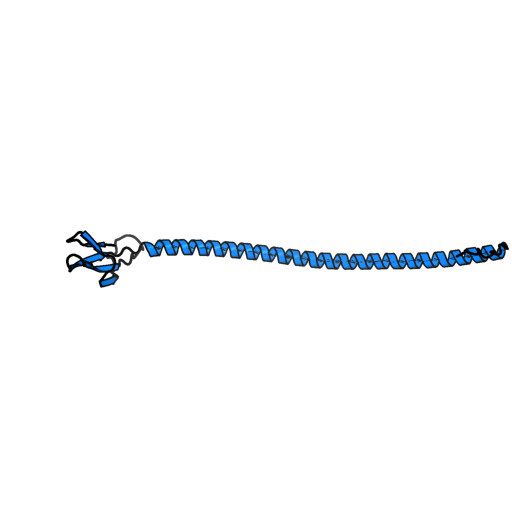 O 1
ATOM 641 N N . THR A 1 81 ? -1.704 -3.419 13.157 1.00 98.38 81 THR A N 1
ATOM 642 C CA . THR A 1 81 ? -1.850 -2.785 11.838 1.00 98.38 81 THR A CA 1
ATOM 643 C C . THR A 1 81 ? -0.744 -1.761 11.603 1.00 98.38 81 THR A C 1
ATOM 645 O O . THR A 1 81 ? -0.110 -1.744 10.549 1.00 98.38 81 THR A O 1
ATOM 648 N N . LEU A 1 82 ? -0.452 -0.942 12.611 1.00 98.56 82 LEU A N 1
ATOM 649 C CA . LEU A 1 82 ? 0.569 0.092 12.535 1.00 98.56 82 LEU A CA 1
ATOM 650 C C . LEU A 1 82 ? 1.982 -0.503 12.433 1.00 98.56 82 LEU A C 1
ATOM 652 O O . LEU A 1 82 ? 2.817 0.018 11.692 1.00 98.56 82 LEU A O 1
ATOM 656 N N . LYS A 1 83 ? 2.249 -1.627 13.110 1.00 98.44 83 LYS A N 1
ATOM 657 C CA . LYS A 1 83 ? 3.489 -2.398 12.934 1.00 98.44 83 LYS A CA 1
ATOM 658 C C . LYS A 1 83 ? 3.626 -2.915 11.499 1.00 98.44 83 LYS A C 1
ATOM 660 O O . LYS A 1 83 ? 4.646 -2.651 10.866 1.00 98.44 83 LYS A O 1
ATOM 665 N N . ASN A 1 84 ? 2.584 -3.553 10.967 1.00 98.50 84 ASN A N 1
ATOM 666 C CA . ASN A 1 84 ? 2.580 -4.086 9.603 1.00 98.50 84 ASN A CA 1
ATOM 667 C C . ASN A 1 84 ? 2.804 -2.981 8.555 1.00 98.50 84 ASN A C 1
ATOM 669 O O . ASN A 1 84 ? 3.552 -3.169 7.599 1.00 98.50 84 ASN A O 1
ATOM 673 N N . LEU A 1 85 ? 2.176 -1.811 8.728 1.00 98.62 85 LEU A N 1
ATOM 674 C CA . LEU A 1 85 ? 2.367 -0.672 7.825 1.00 98.62 85 LEU A CA 1
ATOM 675 C C . LEU A 1 85 ? 3.804 -0.145 7.865 1.00 98.62 85 LEU A C 1
ATOM 677 O O . LEU A 1 85 ? 4.378 0.113 6.811 1.00 98.62 85 LEU A O 1
ATOM 681 N N . ARG A 1 86 ? 4.416 -0.037 9.052 1.00 98.56 86 ARG A N 1
ATOM 682 C CA . ARG A 1 86 ? 5.827 0.368 9.176 1.00 98.56 86 ARG A CA 1
ATOM 683 C C . ARG A 1 86 ? 6.774 -0.610 8.489 1.00 98.56 86 ARG A C 1
ATOM 685 O O . ARG A 1 86 ? 7.744 -0.176 7.879 1.00 98.56 86 ARG A O 1
ATOM 692 N N . GLU A 1 87 ? 6.518 -1.909 8.594 1.00 98.50 87 GLU A N 1
ATOM 693 C CA . GLU A 1 87 ? 7.317 -2.929 7.907 1.00 98.50 87 GLU A CA 1
ATOM 694 C C . GLU A 1 87 ? 7.184 -2.797 6.385 1.00 98.50 87 GLU A C 1
AT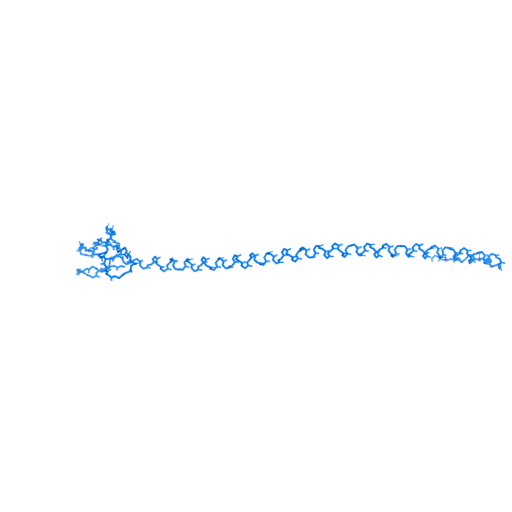OM 696 O O . GLU A 1 87 ? 8.200 -2.703 5.700 1.00 98.50 87 GLU A O 1
ATOM 701 N N . LYS A 1 88 ? 5.957 -2.652 5.865 1.00 98.62 88 LYS A N 1
ATOM 702 C CA . LYS A 1 88 ? 5.719 -2.401 4.433 1.00 98.62 88 LYS A CA 1
ATOM 703 C C . LYS A 1 88 ? 6.397 -1.125 3.934 1.00 98.62 88 LYS A C 1
ATOM 705 O O . LYS A 1 88 ? 6.962 -1.133 2.847 1.00 98.62 88 LYS A O 1
ATOM 710 N N . MET A 1 89 ? 6.365 -0.044 4.718 1.00 98.50 89 MET A N 1
ATOM 711 C CA . MET A 1 89 ? 7.061 1.198 4.369 1.00 98.50 89 MET A CA 1
ATOM 712 C C . MET A 1 89 ? 8.566 0.978 4.221 1.00 98.50 89 MET A C 1
ATOM 714 O O . MET A 1 89 ? 9.131 1.400 3.220 1.00 98.50 89 MET A O 1
ATOM 718 N N . LYS A 1 90 ? 9.200 0.261 5.158 1.00 98.50 90 LYS A N 1
ATOM 719 C CA . LYS A 1 90 ? 10.632 -0.062 5.063 1.00 98.50 90 LYS A CA 1
ATOM 720 C C . LYS A 1 90 ? 10.950 -0.867 3.806 1.00 98.50 90 LYS A C 1
ATOM 722 O O . LYS A 1 90 ? 11.920 -0.563 3.121 1.00 98.50 90 LYS A O 1
ATOM 727 N N . THR A 1 91 ? 10.132 -1.868 3.481 1.00 98.56 91 THR A N 1
ATOM 728 C CA . THR A 1 91 ? 10.307 -2.655 2.254 1.00 98.56 91 THR A CA 1
ATOM 729 C C . THR A 1 91 ? 10.214 -1.763 1.013 1.00 98.56 91 THR A C 1
ATOM 731 O O . THR A 1 91 ? 11.132 -1.763 0.196 1.00 98.56 91 THR A O 1
ATOM 734 N N . LEU A 1 92 ? 9.184 -0.918 0.917 1.00 98.69 92 LEU A N 1
ATOM 735 C CA . LEU A 1 92 ? 9.019 0.014 -0.204 1.00 98.69 92 LEU A CA 1
ATOM 736 C C . LEU A 1 92 ? 10.168 1.025 -0.315 1.00 98.69 92 LEU A C 1
ATOM 738 O O . LEU A 1 92 ? 10.599 1.352 -1.418 1.00 98.69 92 LEU A O 1
ATOM 742 N N . GLU A 1 93 ? 10.694 1.516 0.808 1.00 98.50 93 GLU A N 1
ATOM 743 C CA . GLU A 1 93 ? 11.865 2.399 0.822 1.00 98.50 93 GLU A CA 1
ATOM 744 C C . GLU A 1 93 ? 13.102 1.701 0.243 1.00 98.50 93 GLU A C 1
ATOM 746 O O . GLU A 1 93 ? 13.818 2.297 -0.567 1.00 98.50 93 GLU A O 1
ATOM 751 N N . THR A 1 94 ? 13.329 0.431 0.596 1.00 98.38 94 THR A N 1
ATOM 752 C CA . THR A 1 94 ? 14.436 -0.357 0.032 1.00 98.38 94 THR A CA 1
ATOM 753 C C . THR A 1 94 ? 14.248 -0.653 -1.454 1.00 98.38 94 THR A C 1
ATOM 755 O O . THR A 1 94 ? 15.183 -0.480 -2.233 1.00 98.38 94 THR A O 1
ATOM 758 N N . GLU A 1 95 ? 13.038 -1.026 -1.876 1.00 98.56 95 GLU A N 1
ATOM 759 C CA . GLU A 1 95 ? 12.714 -1.269 -3.285 1.00 98.56 95 GLU A CA 1
ATOM 760 C C . GLU A 1 95 ? 12.913 -0.005 -4.121 1.00 98.56 95 GLU A C 1
ATOM 762 O O . GLU A 1 95 ? 13.557 -0.047 -5.169 1.00 98.56 95 GLU A O 1
ATOM 767 N N . ARG A 1 96 ? 12.451 1.147 -3.622 1.00 98.50 96 ARG A N 1
ATOM 768 C CA . ARG A 1 96 ? 12.665 2.443 -4.269 1.00 98.50 96 ARG A CA 1
ATOM 769 C C . ARG A 1 96 ? 14.153 2.744 -4.443 1.00 98.50 96 ARG A C 1
ATOM 771 O O . ARG A 1 96 ? 14.552 3.175 -5.521 1.00 98.50 96 ARG A O 1
ATOM 778 N N . ALA A 1 97 ? 14.971 2.546 -3.409 1.00 98.44 97 ALA A N 1
ATOM 779 C CA . ALA A 1 97 ? 16.411 2.791 -3.495 1.00 98.44 97 ALA A CA 1
ATOM 780 C C . ALA A 1 97 ? 17.088 1.879 -4.535 1.00 98.44 97 ALA A C 1
ATOM 782 O O . ALA A 1 97 ? 17.906 2.348 -5.329 1.00 98.44 97 ALA A O 1
ATOM 783 N N . ASN A 1 98 ? 16.697 0.603 -4.577 1.00 98.50 98 ASN A N 1
ATOM 784 C CA . ASN A 1 98 ? 17.206 -0.362 -5.551 1.00 98.50 98 ASN A CA 1
ATOM 785 C C . ASN A 1 98 ? 16.832 0.026 -6.987 1.00 98.50 98 ASN A C 1
ATOM 787 O O . ASN A 1 98 ? 17.711 0.095 -7.844 1.00 98.50 98 ASN A O 1
ATOM 791 N N . LEU A 1 99 ? 15.560 0.357 -7.235 1.00 98.69 99 LEU A N 1
ATOM 792 C CA . LEU A 1 99 ? 15.085 0.787 -8.554 1.00 98.69 99 LEU A CA 1
ATOM 793 C C . LEU A 1 99 ? 15.779 2.070 -9.022 1.00 98.69 99 LEU A C 1
ATOM 795 O O . LEU A 1 99 ? 16.175 2.168 -10.179 1.00 98.69 99 LEU A O 1
ATOM 799 N N . MET A 1 100 ? 15.988 3.038 -8.125 1.00 98.38 100 MET A N 1
ATOM 800 C CA . MET A 1 100 ? 16.742 4.253 -8.454 1.00 98.38 100 MET A CA 1
ATOM 801 C C . MET A 1 100 ? 18.185 3.937 -8.869 1.00 98.38 100 MET A C 1
ATOM 803 O O . MET A 1 100 ? 18.688 4.526 -9.823 1.00 98.38 100 MET A O 1
ATOM 807 N N . SER A 1 101 ? 18.844 2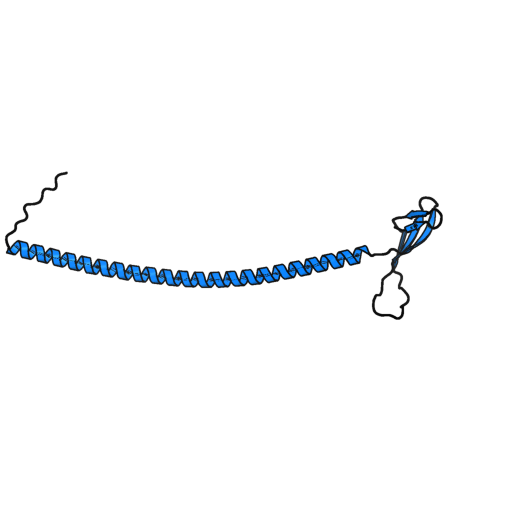.988 -8.194 1.00 98.31 101 SER A N 1
ATOM 808 C CA . SER A 1 101 ? 20.186 2.538 -8.581 1.00 98.31 101 SER A CA 1
ATOM 809 C C . SER A 1 101 ? 20.192 1.841 -9.944 1.00 98.31 101 SER A C 1
ATOM 811 O O . SER A 1 101 ? 21.116 2.039 -10.731 1.00 98.31 101 SER A O 1
ATOM 813 N N . GLU A 1 102 ? 19.175 1.035 -10.239 1.00 98.56 102 GLU A N 1
ATOM 814 C CA . GLU A 1 102 ? 19.055 0.337 -11.518 1.00 98.56 102 GLU A CA 1
ATOM 815 C C . GLU A 1 102 ? 18.802 1.298 -12.684 1.00 98.56 102 GLU A C 1
ATOM 817 O O . GLU A 1 102 ? 19.469 1.193 -13.713 1.00 98.56 102 GLU A O 1
ATOM 822 N N . ILE A 1 103 ? 17.928 2.292 -12.498 1.00 98.62 103 ILE A N 1
ATOM 823 C CA . ILE A 1 103 ? 17.689 3.357 -13.482 1.00 98.62 103 ILE A CA 1
ATOM 824 C C . ILE A 1 103 ? 18.992 4.086 -13.816 1.00 98.62 103 ILE A C 1
ATOM 826 O O . ILE A 1 103 ? 19.297 4.284 -14.991 1.00 98.62 103 ILE A O 1
ATOM 830 N N . GLU A 1 104 ? 19.783 4.448 -12.804 1.00 98.50 104 GLU A N 1
ATOM 831 C CA . GLU A 1 104 ? 21.050 5.151 -13.016 1.00 98.50 104 GLU A CA 1
ATOM 832 C C . GLU A 1 104 ? 22.053 4.295 -13.804 1.00 98.50 104 GLU A C 1
ATOM 834 O O . GLU A 1 104 ? 22.677 4.773 -14.750 1.00 98.50 104 GLU A O 1
ATOM 839 N N . LYS A 1 105 ? 22.154 2.996 -13.495 1.00 98.56 105 LYS A N 1
ATOM 840 C CA . LYS A 1 105 ? 23.000 2.067 -14.263 1.00 98.56 105 LYS A CA 1
ATOM 841 C C . LYS A 1 105 ? 22.549 1.956 -15.717 1.00 98.56 105 LYS A C 1
ATOM 843 O O . LYS A 1 105 ? 23.379 2.010 -16.622 1.00 98.56 105 LYS A O 1
ATOM 848 N N . LEU A 1 106 ? 21.246 1.806 -15.954 1.00 98.62 106 LEU A N 1
ATOM 849 C CA . LEU A 1 106 ? 20.695 1.718 -17.308 1.00 98.62 106 LEU A CA 1
ATOM 850 C C . LEU A 1 106 ? 20.946 3.003 -18.099 1.00 98.62 106 LEU A C 1
ATOM 852 O O . LEU A 1 106 ? 21.304 2.934 -19.275 1.00 98.62 106 LEU A O 1
ATOM 856 N N . LYS A 1 107 ? 20.829 4.161 -17.446 1.00 98.56 107 LYS A N 1
ATOM 857 C CA . LYS A 1 107 ? 21.141 5.459 -18.039 1.00 98.56 107 LYS A CA 1
ATOM 858 C C . LYS A 1 107 ? 22.611 5.550 -18.456 1.00 98.56 107 LYS A C 1
ATOM 860 O O . LYS A 1 107 ? 22.880 5.870 -19.608 1.00 98.56 107 LYS A O 1
ATOM 865 N N . GLN A 1 108 ? 23.547 5.169 -17.586 1.00 98.44 108 GLN A N 1
ATOM 866 C CA . GLN A 1 108 ? 24.980 5.147 -17.915 1.00 98.44 108 GLN A CA 1
ATOM 867 C C . GLN A 1 108 ? 25.304 4.191 -19.076 1.00 98.44 108 GLN A C 1
ATOM 869 O O . GLN A 1 108 ? 26.111 4.503 -19.956 1.00 98.44 108 GLN A O 1
ATOM 874 N N . ILE A 1 109 ? 24.651 3.026 -19.125 1.00 98.44 109 ILE A N 1
ATOM 875 C CA . ILE A 1 109 ? 24.795 2.085 -20.246 1.00 98.44 109 ILE A CA 1
ATOM 876 C C . ILE A 1 109 ? 24.269 2.708 -21.546 1.00 98.44 109 ILE A C 1
ATOM 878 O O . ILE A 1 109 ? 24.916 2.590 -22.585 1.00 98.44 109 ILE A O 1
ATOM 882 N N . ALA A 1 110 ? 23.119 3.379 -21.510 1.00 98.38 110 ALA A N 1
ATOM 883 C CA . ALA A 1 110 ? 22.568 4.051 -22.682 1.00 98.38 110 ALA A CA 1
ATOM 884 C C . ALA A 1 110 ? 23.486 5.186 -23.168 1.00 98.38 110 ALA A C 1
ATOM 886 O O . ALA A 1 110 ? 23.826 5.225 -24.347 1.00 98.38 110 ALA A O 1
ATOM 887 N N . GLU A 1 111 ? 23.948 6.049 -22.263 1.00 98.31 111 GLU A N 1
ATOM 888 C CA . GLU A 1 111 ? 24.855 7.160 -22.577 1.00 98.31 111 GLU A CA 1
ATOM 889 C C . GLU A 1 111 ? 26.179 6.667 -23.170 1.00 98.31 111 GLU A C 1
ATOM 891 O O . GLU A 1 111 ? 26.626 7.168 -24.199 1.00 98.31 111 GLU A O 1
ATOM 896 N N . SER A 1 112 ? 26.790 5.634 -22.583 1.00 98.19 112 SER A N 1
ATOM 897 C CA . SER A 1 112 ? 28.035 5.062 -23.114 1.00 98.19 112 SER A CA 1
ATOM 898 C C . SER A 1 112 ? 27.863 4.443 -24.505 1.00 98.19 112 SER A C 1
ATOM 900 O O . SER A 1 112 ? 28.755 4.583 -25.345 1.00 98.19 112 SER A O 1
ATOM 902 N N . ARG A 1 113 ? 26.714 3.809 -24.781 1.00 98.25 113 ARG A N 1
ATOM 903 C CA . ARG A 1 113 ? 26.381 3.282 -26.113 1.00 98.25 113 ARG A CA 1
ATOM 904 C C . ARG A 1 113 ? 26.178 4.393 -27.135 1.00 98.25 113 ARG A C 1
ATOM 906 O O . ARG A 1 113 ? 26.715 4.282 -28.231 1.00 98.25 113 ARG A O 1
ATOM 913 N N . VAL A 1 114 ? 25.453 5.454 -26.780 1.00 98.50 114 VAL A N 1
ATOM 914 C CA . VAL A 1 114 ? 25.272 6.622 -27.656 1.00 98.50 114 VAL A CA 1
ATOM 915 C C . VAL A 1 114 ? 26.631 7.229 -28.001 1.00 98.50 114 VAL A C 1
ATOM 917 O O . VAL A 1 114 ? 26.961 7.328 -29.177 1.00 98.50 114 VAL A O 1
ATOM 920 N N . SER A 1 115 ? 27.479 7.489 -27.005 1.00 98.00 115 SER A N 1
ATOM 921 C CA . SER A 1 115 ? 28.827 8.031 -27.223 1.00 98.00 115 SER A CA 1
ATOM 922 C C . SER A 1 115 ? 29.741 7.111 -28.046 1.00 98.00 115 SER A C 1
ATOM 924 O O . SER A 1 115 ? 30.673 7.575 -28.703 1.00 98.00 115 SER A O 1
ATOM 926 N N . ALA A 1 116 ? 29.557 5.788 -27.989 1.00 98.31 116 ALA A N 1
ATOM 927 C CA . ALA A 1 116 ? 30.289 4.854 -28.848 1.00 98.31 116 ALA A CA 1
ATOM 928 C C . ALA A 1 116 ? 29.807 4.943 -30.304 1.00 98.31 116 ALA A C 1
ATOM 930 O O . ALA A 1 116 ? 30.624 5.137 -31.202 1.00 98.31 116 ALA A O 1
ATOM 931 N N . LEU A 1 117 ? 28.491 4.902 -30.518 1.00 98.38 117 LEU A N 1
ATOM 932 C CA . LEU A 1 117 ? 27.886 4.990 -31.847 1.00 98.38 117 LEU A CA 1
ATOM 933 C C . LEU A 1 117 ? 28.149 6.340 -32.522 1.00 98.38 117 LEU A C 1
ATOM 935 O O . LEU A 1 117 ? 28.428 6.380 -33.714 1.00 98.38 117 LEU A O 1
ATOM 939 N N . GLU A 1 118 ? 28.112 7.447 -31.781 1.00 98.12 118 GLU A N 1
ATOM 940 C CA . GLU A 1 118 ? 28.447 8.773 -32.314 1.00 98.12 118 GLU A CA 1
ATOM 941 C C . GLU A 1 118 ? 29.890 8.834 -32.826 1.00 98.12 118 GLU A C 1
ATOM 943 O O . GLU A 1 118 ? 30.145 9.401 -33.890 1.00 98.12 118 GLU A O 1
ATOM 948 N N . ARG A 1 119 ? 30.830 8.199 -32.112 1.00 98.06 119 ARG A N 1
ATOM 949 C CA . ARG A 1 119 ? 32.227 8.088 -32.554 1.00 98.06 119 ARG A CA 1
ATOM 950 C C . ARG A 1 119 ? 32.351 7.239 -33.813 1.00 98.06 119 ARG A C 1
ATOM 952 O O . ARG A 1 119 ? 33.013 7.670 -34.750 1.00 98.06 119 ARG A O 1
ATOM 959 N N . GLU A 1 120 ? 31.694 6.082 -33.860 1.00 98.06 120 GLU A N 1
ATOM 960 C CA . GLU A 1 120 ? 31.672 5.229 -35.056 1.00 98.06 120 GLU A CA 1
ATOM 961 C C . GLU A 1 120 ? 31.089 5.970 -36.265 1.00 98.06 120 GLU A C 1
ATOM 963 O O . GLU A 1 120 ? 31.687 5.966 -37.336 1.00 98.06 120 GLU A O 1
ATOM 968 N N . ILE A 1 121 ? 29.972 6.684 -36.093 1.00 98.25 121 ILE A N 1
ATOM 969 C CA . ILE A 1 121 ? 29.367 7.502 -37.152 1.00 98.25 121 ILE A CA 1
ATOM 970 C C . ILE A 1 121 ? 30.329 8.601 -37.615 1.00 98.25 121 ILE A C 1
ATOM 972 O O . ILE A 1 121 ? 30.411 8.856 -38.815 1.00 98.25 121 ILE A O 1
ATOM 976 N N . SER A 1 122 ? 31.048 9.257 -36.699 1.00 97.94 122 SER A N 1
ATOM 977 C CA . SER A 1 122 ? 32.043 10.275 -37.059 1.00 97.94 122 SER A CA 1
ATOM 978 C C . SER A 1 122 ? 33.153 9.683 -37.925 1.00 97.94 122 SER A C 1
ATOM 980 O O . SER A 1 122 ? 33.437 10.221 -38.992 1.00 97.94 122 SER A O 1
ATOM 982 N N . VAL A 1 123 ? 33.715 8.542 -37.513 1.00 97.94 123 VAL A N 1
ATOM 983 C CA . VAL A 1 123 ? 34.762 7.834 -38.268 1.00 97.94 123 VAL A CA 1
ATOM 984 C C . VAL A 1 123 ? 34.247 7.411 -39.642 1.00 97.94 123 VAL A C 1
ATOM 986 O O . VAL A 1 123 ? 34.873 7.716 -40.652 1.00 97.94 123 VAL A O 1
ATOM 989 N N . LEU A 1 124 ? 33.064 6.798 -39.714 1.00 97.94 124 LEU A N 1
ATOM 990 C CA . LEU A 1 124 ? 32.468 6.384 -40.986 1.00 97.94 124 LEU A CA 1
ATOM 991 C C . LEU A 1 124 ? 32.203 7.575 -41.916 1.00 97.94 124 LEU A C 1
ATOM 993 O O . LEU A 1 124 ? 32.410 7.473 -43.123 1.00 97.94 124 LEU A O 1
ATOM 997 N N . ARG A 1 125 ? 31.766 8.724 -41.382 1.00 96.62 125 ARG A N 1
ATOM 998 C CA . ARG A 1 125 ? 31.593 9.954 -42.174 1.00 96.62 125 ARG A CA 1
ATOM 999 C C . ARG A 1 125 ? 32.923 10.454 -42.735 1.00 96.62 125 ARG A C 1
ATOM 1001 O O . ARG A 1 125 ? 32.971 10.845 -43.899 1.00 96.62 125 ARG A O 1
ATOM 1008 N N . GLU A 1 126 ? 33.989 10.433 -41.939 1.00 96.38 126 GLU A N 1
ATOM 1009 C CA . GLU A 1 126 ? 35.337 10.804 -42.384 1.00 96.38 126 GLU A CA 1
ATOM 1010 C C . GLU A 1 126 ? 35.862 9.853 -43.467 1.00 96.38 126 GLU A C 1
ATOM 1012 O O . GLU A 1 126 ? 36.357 10.310 -44.499 1.00 96.38 126 GLU A O 1
ATOM 1017 N N . GLU A 1 127 ? 35.689 8.543 -43.289 1.00 95.69 127 GLU A N 1
ATOM 1018 C CA . GLU A 1 127 ? 36.069 7.526 -44.273 1.00 95.69 127 GLU A CA 1
ATOM 1019 C C . GLU A 1 127 ? 35.304 7.692 -45.591 1.00 95.69 127 GLU A C 1
ATOM 1021 O O . GLU A 1 127 ? 35.916 7.715 -46.660 1.00 95.69 127 GLU A O 1
ATOM 1026 N N . VAL A 1 128 ? 33.981 7.883 -45.533 1.00 96.00 128 VAL A N 1
ATOM 1027 C CA . VAL A 1 128 ? 33.151 8.146 -46.720 1.00 96.00 128 VAL A CA 1
ATOM 1028 C C . VAL A 1 128 ? 33.617 9.410 -47.442 1.00 96.00 128 VAL A C 1
ATOM 1030 O O . VAL A 1 128 ? 33.730 9.403 -48.668 1.00 96.00 128 VAL A O 1
ATOM 1033 N N . ASN A 1 129 ? 33.927 10.484 -46.713 1.00 92.69 129 ASN A N 1
ATOM 1034 C CA . ASN A 1 129 ? 34.437 11.722 -47.306 1.00 92.69 129 ASN A CA 1
ATOM 1035 C C . ASN A 1 129 ? 35.818 11.535 -47.951 1.00 92.69 129 ASN A C 1
ATOM 1037 O O . ASN A 1 129 ? 36.052 12.040 -49.049 1.00 92.69 129 ASN A O 1
ATOM 1041 N N . SER A 1 130 ? 36.709 10.769 -47.318 1.00 93.44 130 SER A N 1
ATOM 1042 C CA . SER A 1 130 ? 38.025 10.425 -47.867 1.00 93.44 130 SER A CA 1
ATOM 1043 C C . SER A 1 130 ? 37.904 9.619 -49.167 1.00 93.44 130 SER A C 1
ATOM 1045 O O . SER A 1 130 ? 38.475 9.994 -50.193 1.00 93.44 130 SER A O 1
ATOM 1047 N N . LEU A 1 131 ? 37.078 8.565 -49.168 1.00 93.19 131 LEU A N 1
ATOM 1048 C CA . LEU A 1 131 ? 36.802 7.750 -50.357 1.00 93.19 131 LEU A CA 1
ATOM 1049 C C . LEU A 1 131 ? 36.193 8.583 -51.488 1.00 93.19 131 LEU A C 1
ATOM 1051 O O . LEU A 1 131 ? 36.586 8.443 -52.646 1.00 93.19 131 LEU A O 1
ATOM 1055 N N . ARG A 1 132 ? 35.266 9.484 -51.155 1.00 90.44 132 ARG A N 1
ATOM 1056 C CA . ARG A 1 132 ? 34.653 10.404 -52.114 1.00 90.44 132 ARG A CA 1
ATOM 1057 C C . ARG A 1 132 ? 35.684 11.324 -52.770 1.00 90.44 132 ARG A C 1
ATOM 1059 O O . ARG A 1 132 ? 35.644 11.497 -53.987 1.00 90.44 132 ARG A O 1
ATOM 1066 N N . GLY A 1 133 ? 36.620 11.859 -51.983 1.00 90.31 133 GLY A N 1
ATOM 1067 C CA . GLY A 1 133 ? 37.730 12.672 -52.478 1.00 90.31 133 GLY A CA 1
ATOM 1068 C C . GLY A 1 133 ? 38.632 11.911 -53.454 1.00 90.31 133 GLY A C 1
ATOM 1069 O O . GLY A 1 133 ? 38.994 12.453 -54.494 1.00 90.31 133 GLY A O 1
ATOM 1070 N N . ILE A 1 134 ? 38.929 10.637 -53.168 1.00 89.62 134 ILE A N 1
ATOM 1071 C CA . ILE A 1 134 ? 39.721 9.766 -54.057 1.00 89.62 134 ILE A CA 1
ATOM 1072 C C . ILE A 1 134 ? 38.973 9.470 -55.366 1.00 89.62 134 ILE A C 1
ATOM 1074 O O . ILE A 1 134 ? 39.577 9.464 -56.436 1.00 89.62 134 ILE A O 1
ATOM 1078 N N . LEU A 1 135 ? 37.661 9.235 -55.295 1.00 86.69 135 LEU A N 1
ATOM 1079 C CA . LEU A 1 135 ? 36.827 8.907 -56.456 1.00 86.69 135 LEU A CA 1
ATOM 1080 C C . LEU A 1 135 ? 36.419 10.134 -57.292 1.00 86.69 135 LEU A C 1
ATOM 1082 O O . LEU A 1 135 ? 35.789 9.969 -58.334 1.00 86.69 135 LEU A O 1
ATOM 1086 N N . GLY A 1 136 ? 36.763 11.353 -56.860 1.00 77.62 136 GLY A N 1
ATOM 1087 C CA . GLY A 1 136 ? 36.482 12.584 -57.604 1.00 77.62 136 GLY A CA 1
ATOM 1088 C C . GLY A 1 136 ? 35.006 13.001 -57.621 1.00 77.62 136 GLY A C 1
ATOM 1089 O O . GLY A 1 136 ? 34.621 13.835 -58.438 1.00 77.62 136 GLY A O 1
ATOM 1090 N N . TYR A 1 137 ? 34.176 12.457 -56.724 1.00 65.00 137 TYR A N 1
ATOM 1091 C CA . TYR A 1 137 ? 32.794 12.911 -56.543 1.00 65.00 137 TYR A CA 1
ATOM 1092 C C . TYR A 1 137 ? 32.796 14.240 -55.772 1.00 65.00 137 TYR A C 1
ATOM 1094 O O . TYR A 1 137 ? 32.681 14.275 -54.550 1.00 65.00 137 TYR A O 1
ATOM 1102 N N . ILE A 1 138 ? 32.958 15.353 -56.484 1.00 61.50 138 ILE A N 1
ATOM 1103 C CA . ILE A 1 138 ? 32.738 16.693 -55.931 1.00 61.50 138 ILE A CA 1
ATOM 1104 C C . ILE A 1 138 ? 31.235 16.809 -55.647 1.00 61.50 138 ILE A C 1
ATOM 1106 O O . ILE A 1 138 ? 30.428 16.707 -56.568 1.00 61.50 138 ILE A O 1
ATOM 1110 N N . GLU A 1 139 ? 30.849 16.972 -54.380 1.00 57.47 139 GLU A N 1
ATOM 1111 C CA . GLU A 1 139 ? 29.469 17.325 -54.041 1.00 57.47 139 GLU A CA 1
ATOM 1112 C C . GLU A 1 139 ? 29.160 18.690 -54.671 1.00 57.47 139 GLU A C 1
ATOM 1114 O O . GLU A 1 139 ? 29.704 19.713 -54.250 1.00 57.47 139 GLU A O 1
ATOM 1119 N N . GLU A 1 140 ? 28.289 18.729 -55.684 1.00 53.00 140 GLU A N 1
ATOM 1120 C CA . GLU A 1 140 ? 27.537 19.955 -55.924 1.00 53.00 140 GLU A CA 1
ATOM 1121 C C . GLU A 1 140 ? 26.676 20.189 -54.678 1.00 53.00 140 GLU A C 1
ATOM 1123 O O . GLU A 1 140 ? 25.961 19.274 -54.258 1.00 53.00 140 GLU A O 1
ATOM 1128 N N . PRO A 1 141 ? 26.748 21.369 -54.041 1.00 50.03 141 PRO A N 1
ATOM 1129 C CA . PRO A 1 141 ? 25.974 21.623 -52.841 1.00 50.03 141 PRO A CA 1
ATOM 1130 C C . PRO A 1 141 ? 24.487 21.531 -53.187 1.00 50.03 141 PRO A C 1
ATOM 1132 O O . PRO A 1 141 ? 23.971 22.357 -53.949 1.00 50.03 141 PRO A O 1
ATOM 1135 N N . GLU A 1 142 ? 23.795 20.546 -52.606 1.00 50.06 142 GLU A N 1
ATOM 1136 C CA . GLU A 1 142 ? 22.337 20.509 -52.563 1.00 50.06 142 GLU A CA 1
ATOM 1137 C C . GLU A 1 142 ? 21.860 21.800 -51.894 1.00 50.06 142 GLU A C 1
ATOM 1139 O O . GLU A 1 142 ? 21.874 21.972 -50.673 1.00 50.06 142 GLU A O 1
ATOM 1144 N N . LYS A 1 143 ? 21.471 22.762 -52.732 1.00 52.41 143 LYS A N 1
ATOM 1145 C CA . LYS A 1 143 ? 20.728 23.946 -52.326 1.00 52.41 143 LYS A CA 1
ATOM 1146 C C . LYS A 1 143 ? 19.382 23.470 -51.797 1.00 52.41 143 LYS A C 1
ATOM 1148 O O . LYS A 1 143 ? 18.436 23.313 -52.565 1.00 52.41 143 LYS A O 1
ATOM 1153 N N . ILE A 1 144 ? 19.282 23.268 -50.489 1.00 49.22 144 ILE A N 1
ATOM 1154 C CA . ILE A 1 144 ? 17.983 23.141 -49.836 1.00 49.22 144 ILE A CA 1
ATOM 1155 C C . ILE A 1 144 ? 17.356 24.540 -49.849 1.00 49.22 144 ILE A C 1
ATOM 1157 O O . ILE A 1 144 ? 17.792 25.457 -49.151 1.00 49.22 144 ILE A O 1
ATOM 1161 N N . ALA A 1 145 ? 16.394 24.716 -50.755 1.00 48.84 145 ALA A N 1
ATOM 1162 C CA . ALA A 1 145 ? 15.526 25.879 -50.822 1.00 48.84 145 ALA A CA 1
ATOM 1163 C C . ALA A 1 145 ? 14.663 25.982 -49.550 1.00 48.84 145 ALA A C 1
ATOM 1165 O O . ALA A 1 145 ? 14.343 24.969 -48.932 1.00 48.84 145 ALA A O 1
ATOM 1166 N N . LYS A 1 146 ? 14.353 27.236 -49.200 1.00 42.97 146 LYS A N 1
ATOM 1167 C CA . LYS A 1 146 ? 13.566 27.721 -48.053 1.00 42.97 146 LYS A CA 1
ATOM 1168 C C . LYS A 1 146 ? 12.357 26.877 -47.663 1.00 42.97 146 LYS A C 1
ATOM 1170 O O . LYS A 1 146 ? 11.603 26.482 -48.578 1.00 42.97 146 LYS A O 1
#

Radius of gyration: 48.98 Å; chains: 1; bounding box: 91×47×117 Å

Secondary structure (DSSP, 8-state):
-EE-TTT--EE---SEEEEE-----SSSS----EEEEEEE-TTT--EEEEEE--THHHHHHHHHHHHHHHHHHHHHHHHHHHHHHHHHHHHHHHHHHHHHHHHHHHHHHHHHHHHHHHHHHHHHHHHHHHHHHHHT----------